Protein AF-A0A7R9PDG5-F1 (afdb_monomer_lite)

pLDDT: mean 85.02, std 10.81, range [47.03, 95.5]

Organism: Timema californicum (NCBI:txid61474)

Structure (mmCIF, N/CA/C/O backbone):
data_AF-A0A7R9PDG5-F1
#
_entry.id   AF-A0A7R9PDG5-F1
#
loop_
_atom_site.group_PDB
_atom_site.id
_atom_site.type_symbol
_atom_site.label_atom_id
_atom_s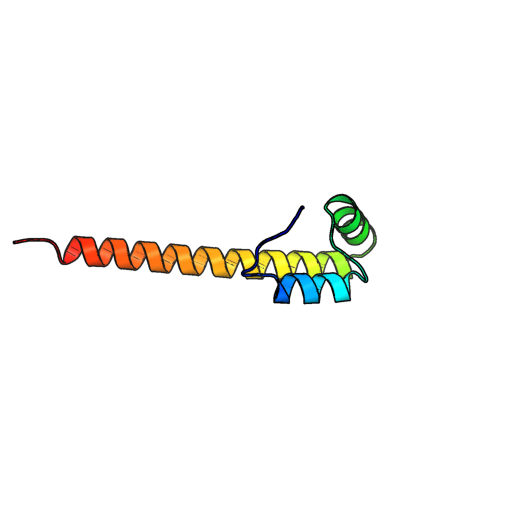ite.label_alt_id
_atom_site.label_comp_id
_atom_site.label_asym_id
_atom_site.label_entity_id
_atom_site.label_seq_id
_atom_site.pdbx_PDB_ins_code
_atom_site.Cartn_x
_atom_site.Cartn_y
_atom_site.Cartn_z
_atom_site.occupancy
_atom_site.B_iso_or_equiv
_atom_site.auth_seq_id
_atom_site.auth_comp_id
_atom_site.auth_asym_id
_atom_site.auth_atom_id
_atom_site.pdbx_PDB_model_num
ATOM 1 N N . MET A 1 1 ? -6.376 -14.367 -7.870 1.00 62.72 1 MET A N 1
ATOM 2 C CA . MET A 1 1 ? -5.680 -13.108 -8.218 1.00 62.72 1 MET A CA 1
ATOM 3 C C . MET A 1 1 ? -4.929 -12.651 -6.974 1.00 62.72 1 MET A C 1
ATOM 5 O O . MET A 1 1 ? -5.484 -12.790 -5.894 1.00 62.72 1 MET A O 1
ATOM 9 N N . PHE A 1 2 ? -3.666 -12.233 -7.087 1.00 70.62 2 PHE A N 1
ATOM 10 C CA . PHE A 1 2 ? -2.875 -11.791 -5.926 1.00 70.62 2 PHE A CA 1
ATOM 11 C C . PHE A 1 2 ? -3.169 -10.324 -5.595 1.00 70.62 2 PHE A C 1
ATOM 13 O O . PHE A 1 2 ? -3.569 -9.571 -6.480 1.00 70.62 2 PHE A O 1
ATOM 20 N N . PHE A 1 3 ? -2.972 -9.937 -4.331 1.00 75.81 3 PHE A N 1
ATOM 21 C CA . PHE A 1 3 ? -3.140 -8.559 -3.840 1.00 75.81 3 PHE A CA 1
ATOM 22 C C . PHE A 1 3 ? -4.524 -7.939 -4.099 1.00 75.81 3 PHE A C 1
ATOM 24 O O . PHE A 1 3 ? -4.648 -6.732 -4.279 1.00 75.81 3 PHE A O 1
ATOM 31 N N . THR A 1 4 ? -5.584 -8.749 -4.114 1.00 80.12 4 THR A N 1
ATOM 32 C CA . THR A 1 4 ? -6.955 -8.251 -4.266 1.00 80.12 4 THR A CA 1
ATOM 33 C C . THR A 1 4 ? -7.603 -8.041 -2.910 1.00 80.12 4 THR A C 1
ATOM 35 O O . THR A 1 4 ? -7.870 -9.001 -2.189 1.00 80.12 4 THR A O 1
ATOM 38 N N . CYS A 1 5 ? -7.890 -6.787 -2.585 1.00 85.25 5 CYS A N 1
ATOM 39 C CA . CYS A 1 5 ? -8.728 -6.416 -1.460 1.00 85.25 5 CYS A CA 1
ATOM 40 C C . CYS A 1 5 ? -9.516 -5.165 -1.869 1.00 85.25 5 CYS A C 1
ATOM 42 O O . CYS A 1 5 ? -8.889 -4.112 -1.977 1.00 85.25 5 CYS A O 1
ATOM 44 N N . PRO A 1 6 ? -10.850 -5.250 -2.060 1.00 87.75 6 PRO A N 1
ATOM 45 C CA . PRO A 1 6 ? -11.651 -4.128 -2.564 1.00 87.75 6 PRO A CA 1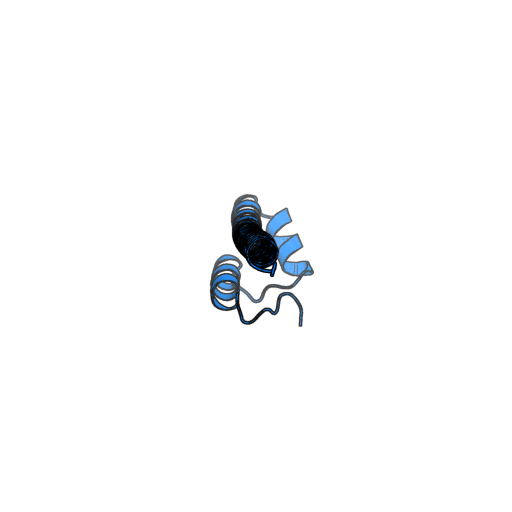
ATOM 46 C C . PRO A 1 6 ? -11.476 -2.840 -1.760 1.00 87.75 6 PRO A C 1
ATOM 48 O O . PRO A 1 6 ? -11.457 -1.733 -2.284 1.00 87.75 6 PRO A O 1
ATOM 51 N N . ARG A 1 7 ? -11.273 -2.999 -0.452 1.00 87.06 7 ARG A N 1
ATOM 52 C CA . ARG A 1 7 ? -11.010 -1.909 0.481 1.00 87.06 7 ARG A CA 1
ATOM 53 C C . ARG A 1 7 ? -9.765 -1.080 0.137 1.00 87.06 7 ARG A C 1
ATOM 55 O O . ARG A 1 7 ? -9.715 0.092 0.495 1.00 87.06 7 ARG A O 1
ATOM 62 N N . TYR A 1 8 ? -8.770 -1.689 -0.502 1.00 86.06 8 TYR A N 1
ATOM 63 C CA . TYR A 1 8 ? -7.502 -1.055 -0.852 1.00 86.06 8 TYR A CA 1
ATOM 64 C C . TYR A 1 8 ? -7.328 -0.876 -2.365 1.00 86.06 8 TYR A C 1
ATOM 66 O O . TYR A 1 8 ? -6.206 -0.666 -2.821 1.00 86.06 8 TYR A O 1
ATOM 74 N N . ASP A 1 9 ? -8.404 -0.968 -3.155 1.00 88.00 9 ASP A N 1
ATOM 75 C CA . ASP A 1 9 ? -8.320 -0.891 -4.619 1.00 88.00 9 ASP A CA 1
ATOM 76 C C . ASP A 1 9 ? -7.751 0.449 -5.096 1.00 88.00 9 ASP A C 1
ATOM 78 O O . ASP A 1 9 ? -6.922 0.467 -6.003 1.00 88.00 9 ASP A O 1
ATOM 82 N N . THR A 1 10 ? -8.110 1.560 -4.447 1.00 87.00 10 THR A N 1
ATOM 83 C CA . THR A 1 10 ? -7.557 2.884 -4.770 1.00 87.00 10 THR A CA 1
ATOM 84 C C . THR A 1 10 ? -6.053 2.939 -4.516 1.00 87.00 10 THR A C 1
ATOM 86 O O . THR A 1 10 ? -5.286 3.363 -5.376 1.00 87.00 10 THR A O 1
ATOM 89 N N . GLN A 1 11 ? -5.604 2.485 -3.346 1.00 85.50 11 GLN A N 1
ATOM 90 C CA . GLN A 1 11 ? -4.191 2.515 -2.977 1.00 85.50 11 GLN A CA 1
ATOM 91 C C . GLN A 1 11 ? -3.376 1.545 -3.837 1.00 85.50 11 GLN A C 1
ATOM 93 O O . GLN A 1 11 ? -2.267 1.867 -4.258 1.00 85.50 11 GLN A O 1
ATOM 98 N N . ARG A 1 12 ? -3.950 0.382 -4.159 1.00 86.38 12 ARG A N 1
ATOM 99 C CA . ARG A 1 12 ? -3.381 -0.552 -5.125 1.00 86.38 12 ARG A CA 1
ATOM 100 C C . ARG A 1 12 ? -3.271 0.082 -6.511 1.00 86.38 12 ARG A C 1
ATOM 102 O O . ARG A 1 12 ? -2.219 -0.045 -7.121 1.00 86.38 12 ARG A O 1
ATOM 109 N N . GLY A 1 13 ? -4.303 0.775 -6.988 1.00 88.56 13 GLY A N 1
ATOM 110 C CA . GLY A 1 13 ? -4.273 1.490 -8.264 1.00 88.56 13 GLY A CA 1
ATOM 111 C C . GLY A 1 13 ? -3.165 2.542 -8.309 1.00 88.56 13 GLY A C 1
ATOM 112 O O . GLY A 1 13 ? -2.401 2.587 -9.268 1.00 88.56 13 GLY A O 1
ATOM 113 N N . ASN A 1 14 ? -3.001 3.316 -7.234 1.00 86.44 14 ASN A N 1
ATOM 114 C CA . ASN A 1 14 ? -1.905 4.281 -7.113 1.00 86.44 14 ASN A CA 1
ATOM 115 C C . ASN A 1 14 ? -0.533 3.596 -7.166 1.00 86.44 14 ASN A C 1
ATOM 117 O O . ASN A 1 14 ? 0.373 4.079 -7.842 1.00 86.44 14 ASN A O 1
ATOM 121 N N . LEU A 1 15 ? -0.380 2.450 -6.494 1.00 86.19 15 LEU A N 1
ATOM 122 C CA . LEU A 1 15 ? 0.858 1.681 -6.551 1.00 86.19 15 LEU A CA 1
ATOM 123 C C . LEU A 1 15 ? 1.121 1.136 -7.960 1.00 86.19 15 LEU A C 1
ATOM 125 O O . LEU A 1 15 ? 2.250 1.215 -8.430 1.00 86.19 15 LEU A O 1
ATOM 129 N N . GLU A 1 16 ? 0.090 0.626 -8.640 1.00 88.94 16 GLU A N 1
ATOM 130 C CA . GLU A 1 16 ? 0.158 0.134 -10.023 1.00 88.94 16 GLU A CA 1
ATOM 131 C C . GLU A 1 16 ? 0.564 1.230 -11.019 1.00 88.94 16 GLU A C 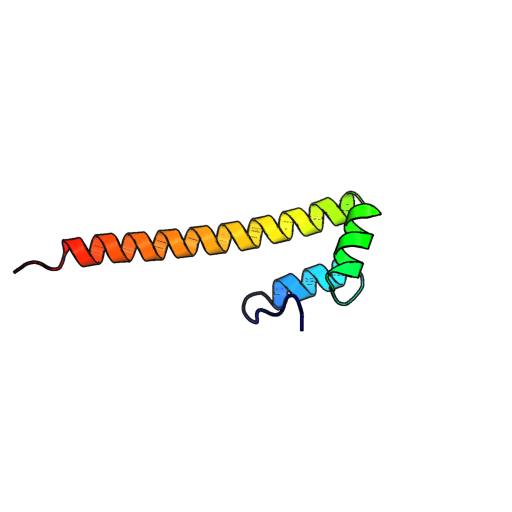1
ATOM 133 O O . GLU A 1 16 ? 1.291 0.943 -11.969 1.00 88.94 16 GLU A O 1
ATOM 138 N N . VAL A 1 17 ? 0.170 2.488 -10.785 1.00 86.88 17 VAL A N 1
ATOM 139 C CA . VAL A 1 17 ? 0.663 3.642 -11.557 1.00 86.88 17 VAL A CA 1
ATOM 140 C C . VAL A 1 17 ? 2.155 3.856 -11.313 1.00 86.88 17 VAL A C 1
ATOM 142 O O . VAL A 1 17 ? 2.917 3.941 -12.272 1.00 86.88 17 VAL A O 1
ATOM 145 N N . THR A 1 18 ? 2.596 3.879 -10.052 1.00 80.25 18 THR A N 1
ATOM 146 C CA . THR A 1 18 ? 4.013 4.099 -9.714 1.00 80.25 18 THR A CA 1
ATOM 147 C C . THR A 1 18 ? 4.918 2.971 -10.200 1.00 80.25 18 THR A C 1
ATOM 149 O O . THR A 1 18 ? 6.063 3.205 -10.579 1.00 80.25 18 THR A O 1
ATOM 152 N N . VAL A 1 19 ? 4.417 1.735 -10.211 1.00 78.12 19 VAL A N 1
ATOM 153 C CA . VAL A 1 19 ? 5.148 0.588 -10.754 1.00 78.12 19 VAL A CA 1
ATOM 154 C C . VAL A 1 19 ? 4.906 0.382 -12.251 1.00 78.12 19 VAL A C 1
ATOM 156 O O . VAL A 1 19 ? 5.393 -0.608 -12.792 1.00 78.12 19 VAL A O 1
ATOM 159 N N . GLU A 1 20 ? 4.201 1.288 -12.930 1.00 84.62 20 GLU A N 1
ATOM 160 C CA . GLU A 1 20 ? 3.933 1.253 -14.375 1.00 84.62 20 GLU A CA 1
ATOM 161 C C . GLU A 1 20 ? 3.354 -0.090 -14.859 1.00 84.62 20 GLU A C 1
ATOM 163 O O . GLU A 1 20 ? 3.749 -0.645 -15.887 1.00 84.62 20 GLU A O 1
ATOM 168 N N . GLY A 1 21 ? 2.428 -0.669 -14.096 1.00 83.88 21 GLY A N 1
ATOM 169 C CA . GLY A 1 21 ? 1.805 -1.933 -14.463 1.00 83.88 21 GLY A CA 1
ATOM 170 C C . GLY A 1 21 ? 1.065 -2.619 -13.326 1.00 83.88 21 GLY A C 1
ATOM 171 O O . GLY A 1 21 ? 1.122 -2.225 -12.166 1.00 83.88 21 GLY A O 1
ATOM 172 N N . LYS A 1 22 ? 0.370 -3.708 -13.665 1.00 86.38 22 LYS A N 1
ATOM 173 C CA . LYS A 1 22 ? -0.328 -4.526 -12.666 1.00 86.38 22 LYS A CA 1
ATOM 174 C C . LYS A 1 22 ? 0.668 -5.154 -11.708 1.00 86.38 22 LYS A C 1
ATOM 176 O O . LYS A 1 22 ? 1.611 -5.800 -12.157 1.00 86.38 22 LYS A O 1
ATOM 181 N N . ILE A 1 23 ? 0.417 -5.060 -10.409 1.00 85.19 23 ILE A N 1
ATOM 182 C CA . ILE A 1 23 ? 1.281 -5.680 -9.402 1.00 85.19 23 ILE A CA 1
ATOM 183 C C . ILE A 1 23 ? 1.047 -7.193 -9.328 1.00 85.19 23 ILE A C 1
ATOM 185 O O . ILE A 1 23 ? -0.075 -7.685 -9.208 1.00 85.19 23 ILE A O 1
ATOM 189 N N . THR A 1 24 ? 2.139 -7.945 -9.388 1.00 87.81 24 THR A N 1
ATOM 190 C CA . THR A 1 24 ? 2.213 -9.389 -9.145 1.00 87.81 24 THR A CA 1
ATOM 191 C C . THR A 1 24 ? 3.377 -9.654 -8.194 1.00 87.81 24 THR A C 1
ATOM 193 O O . THR A 1 24 ? 4.282 -8.827 -8.108 1.00 87.81 24 THR A O 1
ATOM 196 N N . PRO A 1 25 ? 3.412 -10.787 -7.473 1.00 87.12 25 PRO A N 1
ATOM 197 C CA . PRO A 1 25 ? 4.496 -11.029 -6.521 1.00 87.12 25 PRO A CA 1
ATOM 198 C C . PRO A 1 25 ? 5.889 -10.948 -7.166 1.00 87.12 25 PRO A C 1
ATOM 200 O O . PRO A 1 25 ? 6.795 -10.338 -6.605 1.00 87.12 25 PRO A O 1
ATOM 203 N N . ASN A 1 26 ? 6.032 -11.498 -8.376 1.00 87.81 26 ASN A N 1
ATOM 204 C CA . ASN A 1 26 ? 7.304 -11.517 -9.096 1.00 87.81 26 ASN A CA 1
ATOM 205 C C . ASN A 1 26 ? 7.728 -10.117 -9.545 1.00 87.81 26 ASN A C 1
ATOM 207 O O . ASN A 1 26 ? 8.840 -9.700 -9.244 1.00 87.81 26 ASN A O 1
ATOM 211 N N . ASN A 1 27 ? 6.843 -9.361 -10.204 1.00 86.88 27 ASN A N 1
ATOM 212 C CA . ASN A 1 27 ? 7.231 -8.037 -10.698 1.00 86.88 27 ASN A CA 1
ATOM 213 C C . ASN A 1 27 ? 7.450 -7.017 -9.575 1.00 86.88 27 ASN A C 1
ATOM 215 O O . ASN A 1 27 ? 8.274 -6.121 -9.731 1.00 86.88 27 ASN A O 1
ATOM 219 N N . LEU A 1 28 ? 6.755 -7.170 -8.445 1.00 88.44 28 LEU A N 1
ATOM 220 C CA . LEU A 1 28 ? 6.927 -6.310 -7.286 1.00 88.44 28 LEU A CA 1
ATOM 221 C C . LEU A 1 28 ? 8.312 -6.547 -6.685 1.00 88.44 28 LEU A C 1
ATOM 223 O O . LEU A 1 28 ? 9.062 -5.594 -6.501 1.00 88.44 28 LEU A O 1
ATOM 227 N N . ARG A 1 29 ? 8.684 -7.820 -6.482 1.00 89.25 29 ARG A N 1
ATOM 228 C CA . ARG A 1 29 ? 10.031 -8.207 -6.045 1.00 89.25 29 ARG A CA 1
ATOM 229 C C . ARG A 1 29 ? 11.092 -7.654 -6.991 1.00 89.25 29 ARG A C 1
ATOM 231 O O . ARG A 1 29 ? 12.033 -7.022 -6.531 1.00 89.25 29 ARG A O 1
ATOM 238 N N . ASP A 1 30 ? 10.943 -7.881 -8.291 1.00 91.00 30 ASP A N 1
ATOM 239 C CA . ASP A 1 30 ? 11.960 -7.484 -9.265 1.00 91.00 30 ASP A CA 1
ATOM 240 C C . ASP A 1 30 ? 12.136 -5.954 -9.284 1.00 91.00 30 ASP A C 1
ATOM 242 O O . ASP A 1 30 ? 13.262 -5.467 -9.271 1.00 91.00 30 ASP A O 1
ATOM 246 N N . LYS A 1 31 ? 11.048 -5.175 -9.197 1.00 87.00 31 LYS A N 1
ATOM 247 C CA . LYS A 1 31 ? 11.124 -3.707 -9.092 1.00 87.00 31 LYS A CA 1
ATOM 248 C C . LYS A 1 31 ? 11.767 -3.233 -7.792 1.00 87.00 31 LYS A C 1
ATOM 250 O O . LYS A 1 31 ? 12.598 -2.332 -7.835 1.00 87.00 31 LYS A O 1
ATOM 255 N N . MET A 1 32 ? 11.419 -3.851 -6.665 1.00 90.94 32 MET A N 1
ATOM 256 C CA . MET A 1 32 ? 12.023 -3.552 -5.363 1.00 90.94 32 MET A CA 1
ATOM 257 C C . MET A 1 32 ? 13.528 -3.844 -5.340 1.00 90.94 32 MET A C 1
ATOM 259 O O . MET A 1 32 ? 14.279 -3.109 -4.712 1.00 90.94 32 MET A O 1
ATOM 263 N N . LEU A 1 33 ? 13.982 -4.891 -6.036 1.00 92.44 33 LEU A N 1
ATOM 264 C CA . LEU A 1 33 ? 15.406 -5.230 -6.131 1.00 92.44 33 LEU A CA 1
ATOM 265 C C . LEU A 1 33 ? 16.185 -4.298 -7.069 1.00 92.44 33 LEU A C 1
ATOM 267 O O . LEU A 1 33 ? 17.376 -4.088 -6.866 1.00 92.44 33 LEU A O 1
ATOM 271 N N . LEU A 1 34 ? 15.532 -3.768 -8.104 1.00 91.12 34 LEU A N 1
ATOM 272 C CA . LEU A 1 34 ? 16.172 -2.931 -9.122 1.00 91.12 34 LEU A CA 1
ATOM 273 C C . LEU A 1 34 ? 16.177 -1.435 -8.777 1.00 91.12 34 LEU A C 1
ATOM 275 O O . LEU A 1 34 ? 16.916 -0.677 -9.402 1.00 91.12 34 LEU A O 1
ATOM 279 N N . SER A 1 35 ? 15.349 -0.987 -7.830 1.00 89.50 35 SER A N 1
ATOM 280 C CA . SER A 1 35 ? 15.190 0.431 -7.509 1.00 89.50 35 SER A CA 1
ATOM 281 C C . SER A 1 35 ? 14.903 0.654 -6.027 1.00 89.50 35 SER A C 1
ATOM 283 O O . SER A 1 35 ? 13.860 0.252 -5.515 1.00 89.50 35 SER A O 1
ATOM 285 N N . GLU A 1 36 ? 15.796 1.389 -5.364 1.00 92.62 36 GLU A N 1
ATOM 286 C CA . GLU A 1 36 ? 15.600 1.857 -3.987 1.00 92.62 36 GLU A CA 1
ATOM 287 C C . GLU A 1 36 ? 14.367 2.767 -3.869 1.00 92.62 36 GLU A C 1
ATOM 289 O O . GLU A 1 36 ? 13.574 2.630 -2.944 1.00 92.62 36 GLU A O 1
ATOM 294 N N . ALA A 1 37 ? 14.118 3.631 -4.858 1.00 89.00 37 ALA A N 1
ATOM 295 C CA . ALA A 1 37 ? 12.912 4.458 -4.878 1.00 89.00 37 ALA A CA 1
ATOM 296 C C . ALA A 1 37 ? 11.631 3.604 -4.934 1.00 89.00 37 ALA A C 1
ATOM 298 O O . ALA A 1 37 ? 10.667 3.878 -4.218 1.00 89.00 37 ALA A O 1
ATOM 299 N N . ALA A 1 38 ? 11.621 2.539 -5.746 1.00 88.31 38 ALA A N 1
ATOM 300 C CA . ALA A 1 38 ? 10.500 1.603 -5.776 1.00 88.31 38 ALA A CA 1
ATOM 301 C C . ALA A 1 38 ? 10.359 0.851 -4.444 1.00 88.31 38 ALA A C 1
ATOM 303 O O . ALA A 1 38 ? 9.241 0.690 -3.950 1.00 88.31 38 ALA A O 1
ATOM 304 N N . TRP A 1 39 ? 11.479 0.426 -3.849 1.00 92.94 39 TRP A N 1
ATOM 305 C CA . TRP A 1 39 ? 11.511 -0.197 -2.527 1.00 92.94 39 TRP A CA 1
ATOM 306 C C . TRP A 1 39 ? 10.849 0.688 -1.467 1.00 92.94 39 TRP A C 1
ATOM 308 O O . TRP A 1 39 ? 9.965 0.216 -0.749 1.00 92.94 39 TRP A O 1
ATOM 318 N N . GLU A 1 40 ? 11.218 1.967 -1.402 1.00 92.69 40 GLU A N 1
ATOM 319 C CA . GLU A 1 40 ? 10.682 2.919 -0.426 1.00 92.69 40 GLU A CA 1
ATOM 320 C C . GLU A 1 40 ? 9.185 3.176 -0.616 1.00 92.69 40 GLU A C 1
ATOM 322 O O . GLU A 1 40 ? 8.416 3.133 0.350 1.00 92.69 40 GLU A O 1
ATOM 327 N N . VAL A 1 41 ? 8.728 3.363 -1.858 1.00 89.31 41 VAL A N 1
ATOM 328 C CA . VAL A 1 41 ? 7.298 3.564 -2.149 1.00 89.31 41 VAL A CA 1
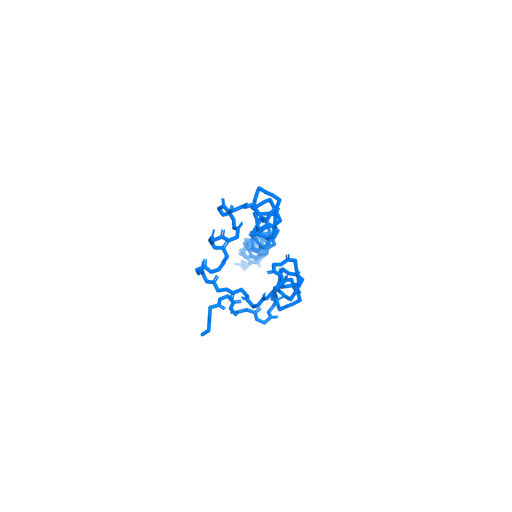ATOM 329 C C . VAL A 1 41 ? 6.473 2.343 -1.738 1.00 89.31 41 VAL A C 1
ATOM 331 O O . VAL A 1 41 ? 5.446 2.479 -1.068 1.00 89.31 41 VAL A O 1
ATOM 334 N N . ILE A 1 42 ? 6.920 1.139 -2.104 1.00 90.00 42 ILE A N 1
ATOM 335 C CA . ILE A 1 42 ? 6.206 -0.105 -1.788 1.00 90.00 42 ILE A CA 1
ATOM 336 C C . ILE A 1 42 ? 6.208 -0.362 -0.273 1.00 90.00 42 ILE A C 1
ATOM 338 O O . ILE A 1 42 ? 5.177 -0.733 0.296 1.00 90.00 42 ILE A O 1
ATOM 342 N N . SER A 1 43 ? 7.336 -0.118 0.397 1.00 91.88 43 SER A N 1
ATOM 343 C CA . SER A 1 43 ? 7.470 -0.265 1.852 1.00 91.88 43 SER A CA 1
ATOM 344 C C . SER A 1 43 ? 6.595 0.731 2.617 1.00 91.88 43 SER A C 1
ATOM 346 O O . SER A 1 43 ? 5.955 0.368 3.612 1.00 91.88 43 SER A O 1
ATOM 348 N N . THR A 1 44 ? 6.498 1.969 2.129 1.00 90.88 44 THR A N 1
ATOM 349 C CA . THR A 1 44 ? 5.610 2.999 2.684 1.00 90.88 44 THR A CA 1
ATOM 350 C C . THR A 1 44 ? 4.149 2.579 2.565 1.00 90.88 44 THR A C 1
ATOM 352 O O . THR A 1 44 ? 3.434 2.566 3.569 1.00 90.88 44 THR A O 1
ATOM 355 N N . PHE A 1 45 ? 3.725 2.125 1.381 1.00 87.25 45 PHE A N 1
ATOM 356 C CA . PHE A 1 45 ? 2.371 1.611 1.163 1.00 87.25 45 PHE A CA 1
ATOM 357 C C . PHE A 1 45 ? 2.026 0.468 2.133 1.00 87.25 45 PHE A C 1
ATOM 359 O O . PHE A 1 45 ? 0.996 0.505 2.812 1.00 87.25 45 PHE A O 1
ATOM 366 N N . ALA A 1 46 ? 2.904 -0.534 2.255 1.00 90.12 46 ALA A N 1
ATOM 367 C CA . ALA A 1 46 ? 2.691 -1.652 3.172 1.00 90.12 46 ALA A CA 1
ATOM 368 C C . ALA A 1 46 ? 2.565 -1.176 4.631 1.00 90.12 46 ALA A C 1
ATOM 370 O O . ALA A 1 46 ? 1.716 -1.659 5.385 1.00 90.12 46 ALA A O 1
ATOM 371 N N . THR A 1 47 ? 3.375 -0.190 5.020 1.00 93.88 47 THR A N 1
ATOM 372 C CA . THR A 1 47 ? 3.347 0.402 6.360 1.00 93.88 47 THR A CA 1
ATOM 373 C C . THR A 1 47 ? 2.020 1.101 6.651 1.00 93.88 47 THR A C 1
ATOM 375 O O . THR A 1 47 ? 1.468 0.923 7.738 1.00 93.88 47 THR A O 1
ATOM 378 N N . GLU A 1 48 ? 1.481 1.872 5.708 1.00 89.69 48 GLU A N 1
ATOM 379 C CA . GLU A 1 48 ? 0.196 2.565 5.867 1.00 89.69 48 GLU A CA 1
ATOM 380 C C . GLU A 1 48 ? -0.973 1.589 6.019 1.00 89.69 48 GLU A C 1
ATOM 382 O O . GLU A 1 48 ? -1.783 1.729 6.940 1.00 89.69 48 GLU A O 1
ATOM 387 N N . VAL A 1 49 ? -1.018 0.549 5.180 1.00 88.25 49 VAL A N 1
ATOM 388 C CA . VAL A 1 49 ? -2.040 -0.506 5.267 1.00 88.25 49 VAL A CA 1
ATOM 389 C C . VAL A 1 49 ? -1.991 -1.190 6.634 1.00 88.25 49 VAL A C 1
ATOM 391 O O . VAL A 1 49 ? -3.018 -1.313 7.308 1.00 88.25 49 VAL A O 1
ATOM 394 N N . LEU A 1 50 ? -0.798 -1.587 7.088 1.00 92.38 50 LEU A N 1
ATOM 395 C CA . LEU A 1 50 ? -0.622 -2.243 8.385 1.00 92.38 50 LEU A CA 1
ATOM 396 C C . LEU A 1 50 ? -0.983 -1.328 9.559 1.00 92.38 50 LEU A C 1
ATOM 398 O O . LEU A 1 50 ? -1.58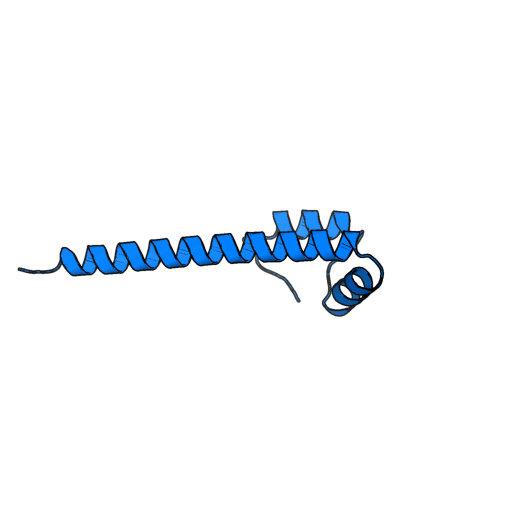6 -1.796 10.525 1.00 92.38 50 LEU A O 1
ATOM 402 N N . LYS A 1 51 ? -0.644 -0.035 9.493 1.00 92.81 51 LYS A N 1
ATOM 403 C CA . LYS A 1 51 ? -1.038 0.951 10.512 1.00 92.81 51 LYS A CA 1
ATOM 404 C C . LYS A 1 51 ? -2.558 1.067 10.610 1.00 92.81 51 LYS A C 1
ATOM 406 O O . LYS A 1 51 ? -3.085 1.001 11.718 1.00 92.81 51 LYS A O 1
ATOM 411 N N . GLY A 1 52 ? -3.252 1.171 9.476 1.00 90.81 52 GLY A N 1
ATOM 412 C CA . GLY A 1 52 ? -4.715 1.231 9.438 1.00 90.81 52 GLY A CA 1
ATOM 413 C C . GLY A 1 52 ? -5.367 -0.006 10.061 1.00 90.81 52 GLY A C 1
ATOM 414 O O . GLY A 1 52 ? -6.217 0.122 10.939 1.00 90.81 52 GLY A O 1
ATOM 415 N N . LEU A 1 53 ? -4.906 -1.203 9.684 1.00 91.88 53 LEU A N 1
ATOM 416 C CA . LEU A 1 53 ? -5.415 -2.461 10.244 1.00 91.88 53 LEU A CA 1
ATOM 417 C C . LEU A 1 53 ? -5.170 -2.573 11.753 1.00 91.88 53 LEU A C 1
ATOM 419 O O . LEU A 1 53 ? -6.052 -3.000 12.497 1.00 91.88 53 LEU A O 1
ATOM 423 N N . ARG A 1 54 ? -3.983 -2.171 12.226 1.00 95.19 54 ARG A N 1
ATOM 424 C CA . ARG A 1 54 ? -3.670 -2.165 13.664 1.00 95.19 54 ARG A CA 1
ATOM 425 C C . ARG A 1 54 ? -4.570 -1.207 14.431 1.00 95.19 54 ARG A C 1
ATOM 427 O O . ARG A 1 54 ? -5.029 -1.567 15.509 1.00 95.19 54 ARG A O 1
ATOM 434 N N . HIS A 1 55 ? -4.813 -0.017 13.891 1.00 95.19 55 HIS A N 1
ATOM 435 C CA . HIS A 1 55 ? -5.685 0.966 14.521 1.00 95.19 55 HIS A CA 1
ATOM 436 C C . HIS A 1 55 ? -7.118 0.434 14.647 1.00 95.19 55 HIS A C 1
ATOM 438 O O . HIS A 1 55 ? -7.705 0.478 15.720 1.00 95.19 55 HIS A O 1
ATOM 444 N N . GLU A 1 56 ? -7.672 -0.149 13.587 1.00 93.81 56 GLU A N 1
ATOM 445 C CA . GLU A 1 56 ? -9.023 -0.719 13.633 1.00 93.81 56 GLU A CA 1
ATOM 446 C C . GLU A 1 56 ? -9.158 -1.875 14.611 1.00 93.81 56 GLU A C 1
ATOM 448 O O . GLU A 1 56 ? -10.142 -1.960 15.344 1.00 93.81 56 GLU A O 1
ATOM 453 N N . GLU A 1 57 ? -8.156 -2.746 14.655 1.00 94.94 57 GLU A N 1
ATOM 454 C CA . GLU A 1 57 ? -8.120 -3.839 15.615 1.00 94.94 57 GLU A CA 1
ATOM 455 C C . GLU A 1 57 ? -8.024 -3.318 17.058 1.00 94.94 57 GLU A C 1
ATOM 457 O O . GLU A 1 57 ? -8.668 -3.860 17.957 1.00 94.94 57 GLU A O 1
ATOM 462 N N . GLN A 1 58 ? -7.266 -2.243 17.296 1.00 95.31 58 GLN A N 1
ATOM 463 C CA . GLN A 1 58 ? -7.224 -1.576 18.599 1.00 95.31 58 GLN A CA 1
ATOM 464 C C . GLN A 1 58 ? -8.592 -1.003 18.982 1.00 95.31 58 GLN A C 1
ATOM 466 O O . GLN A 1 58 ? -9.050 -1.233 20.099 1.00 95.31 58 GLN A O 1
ATOM 471 N N . GLU A 1 59 ? -9.271 -0.317 18.064 1.00 95.50 59 GLU A N 1
ATOM 472 C CA . GLU A 1 59 ? -10.606 0.240 18.307 1.00 95.50 59 GLU A CA 1
ATOM 473 C C . GLU A 1 59 ? -11.654 -0.853 18.556 1.00 95.50 59 GLU A C 1
ATOM 475 O O . GLU A 1 59 ? -12.491 -0.720 19.451 1.0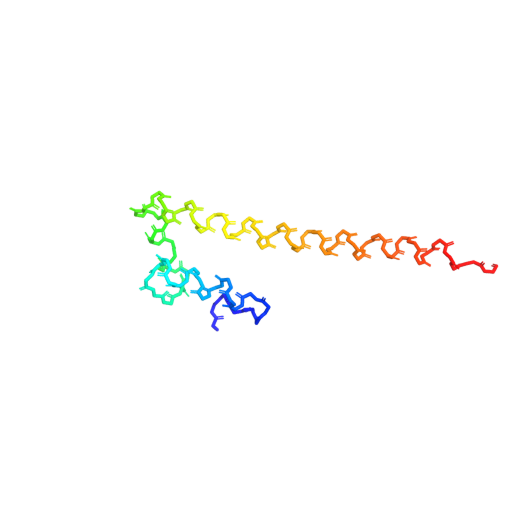0 95.50 59 GLU A O 1
ATOM 480 N N . ARG A 1 60 ? -11.582 -1.977 17.830 1.00 94.38 60 ARG A N 1
ATOM 481 C CA . ARG A 1 60 ? -12.432 -3.150 18.081 1.00 94.38 60 ARG A CA 1
ATOM 482 C C . ARG A 1 60 ? -12.223 -3.688 19.499 1.00 94.38 60 ARG A C 1
ATOM 484 O O . ARG A 1 60 ? -13.193 -3.893 20.223 1.00 94.38 60 ARG A O 1
ATOM 491 N N . ARG A 1 61 ? -10.966 -3.864 19.923 1.00 94.88 61 ARG A N 1
ATOM 492 C CA . ARG A 1 61 ? -10.625 -4.353 21.272 1.00 94.88 61 ARG A CA 1
ATOM 493 C C . ARG A 1 61 ? -11.072 -3.402 22.379 1.00 94.88 61 ARG A C 1
ATOM 495 O O . ARG A 1 61 ? -11.559 -3.872 23.404 1.00 94.88 61 ARG A O 1
ATOM 502 N N . LYS A 1 62 ? -10.937 -2.085 22.180 1.00 93.06 62 LYS A N 1
ATOM 503 C CA . LYS A 1 62 ? -11.427 -1.078 23.136 1.00 93.06 62 LYS A CA 1
ATOM 504 C C . LYS A 1 62 ? -12.933 -1.219 23.347 1.00 93.06 62 LYS A C 1
ATOM 506 O O . LYS A 1 62 ? -13.363 -1.429 24.480 1.00 93.06 62 LYS A O 1
ATOM 511 N N . LYS A 1 63 ? -13.710 -1.256 22.260 1.00 91.00 63 LYS A N 1
ATOM 512 C CA . LYS A 1 63 ? -15.170 -1.445 22.317 1.00 91.00 63 LYS A CA 1
ATOM 513 C C . LYS A 1 63 ? -15.572 -2.750 23.007 1.00 91.00 63 LYS A C 1
ATOM 515 O O . LYS A 1 63 ? -16.529 -2.771 23.772 1.00 91.00 63 LYS A O 1
ATOM 520 N N . GLU A 1 64 ? -14.831 -3.835 22.787 1.00 87.31 64 GLU A N 1
ATOM 521 C CA . GLU A 1 64 ? -15.073 -5.114 23.472 1.00 87.31 64 GLU A CA 1
ATOM 522 C C . GLU A 1 64 ? -14.783 -5.057 24.974 1.00 87.31 64 GLU A C 1
ATOM 524 O O . GLU A 1 64 ? -15.500 -5.677 25.761 1.00 87.31 64 GLU A O 1
ATOM 529 N N . SER A 1 65 ? -13.755 -4.315 25.390 1.00 80.62 65 SER A N 1
ATOM 530 C CA . SER A 1 65 ? -13.442 -4.116 26.810 1.00 80.62 65 SER A CA 1
ATOM 531 C C . SER A 1 65 ? -14.455 -3.207 27.523 1.00 80.62 65 SER A C 1
ATOM 533 O O . SER A 1 65 ? -14.821 -3.467 28.671 1.00 80.62 65 SER A O 1
ATOM 535 N N . GLU A 1 66 ? -14.980 -2.199 26.825 1.00 71.94 66 GLU A N 1
ATOM 536 C CA . GLU A 1 66 ? -16.013 -1.287 27.330 1.00 71.94 66 GLU A CA 1
ATOM 537 C C . GLU A 1 66 ? -17.379 -1.981 27.416 1.00 71.94 66 GLU A C 1
ATOM 539 O O . GLU A 1 66 ? -18.051 -1.908 28.444 1.00 71.94 66 GLU A O 1
ATOM 544 N N . GLY A 1 67 ? -17.756 -2.750 26.389 1.00 67.31 67 GLY A N 1
ATOM 545 C CA . GLY A 1 67 ? -18.990 -3.541 26.386 1.00 67.31 67 GLY A CA 1
ATOM 546 C C . GLY A 1 67 ? -19.020 -4.622 27.471 1.00 67.31 67 GLY A C 1
ATOM 547 O O . GLY A 1 67 ? -20.082 -4.931 28.004 1.00 67.31 67 GLY A O 1
ATOM 548 N N . ARG A 1 68 ? -17.855 -5.156 27.865 1.00 60.97 68 ARG A N 1
ATOM 549 C CA . ARG A 1 68 ? -17.740 -6.100 28.987 1.00 60.97 68 ARG A CA 1
ATOM 550 C C . ARG A 1 68 ? -17.871 -5.415 30.355 1.00 60.97 68 ARG A C 1
ATOM 552 O O . ARG A 1 68 ? -18.312 -6.058 31.298 1.00 60.97 68 ARG A O 1
ATOM 559 N N . SER A 1 69 ? -17.534 -4.127 30.453 1.00 58.62 69 SER A N 1
ATOM 560 C CA . SER A 1 69 ? -17.668 -3.332 31.687 1.00 58.62 69 SER A CA 1
ATOM 561 C C . SER A 1 69 ? -19.104 -2.858 31.955 1.00 58.62 69 SER A C 1
ATOM 563 O O . SER A 1 69 ? -19.452 -2.596 33.100 1.00 58.62 69 SER A O 1
ATOM 565 N N . LEU A 1 70 ? -19.948 -2.763 30.920 1.00 59.91 70 LEU A N 1
ATOM 566 C CA . LEU A 1 70 ? -21.350 -2.321 31.027 1.00 59.91 70 LEU A CA 1
ATOM 567 C C . LEU A 1 70 ? -22.360 -3.476 31.165 1.00 59.91 70 LEU A C 1
ATOM 569 O O . LEU A 1 70 ? -23.557 -3.239 31.308 1.00 59.91 70 LEU A O 1
ATOM 573 N N . GLY A 1 71 ? -21.895 -4.726 31.115 1.00 56.78 71 GLY A N 1
ATOM 574 C CA . GLY A 1 71 ? -22.725 -5.924 31.222 1.00 56.78 71 GLY A CA 1
ATOM 575 C C . GLY A 1 71 ? -22.703 -6.557 32.613 1.00 56.78 71 GLY A C 1
ATOM 576 O O . GLY A 1 71 ? -22.226 -7.681 32.737 1.00 56.78 71 GLY A O 1
ATOM 577 N N . HIS A 1 72 ? -23.223 -5.877 33.638 1.00 47.03 72 HIS A N 1
ATOM 578 C CA . HIS A 1 72 ? -23.568 -6.479 34.938 1.00 47.03 72 HIS A CA 1
ATOM 579 C C . HIS A 1 72 ? -24.888 -5.891 35.470 1.00 47.03 72 HIS A C 1
ATOM 581 O O . HIS A 1 72 ? -24.926 -4.702 35.788 1.00 47.03 72 HIS A O 1
ATOM 587 N N . PRO A 1 73 ? -25.965 -6.692 35.566 1.00 51.28 73 PRO A N 1
ATOM 588 C CA . PRO A 1 73 ? -26.904 -6.643 36.683 1.00 51.28 73 PRO A CA 1
ATOM 589 C C . PRO A 1 73 ? -26.283 -7.257 37.945 1.00 51.28 73 PRO A C 1
ATOM 591 O O . PRO A 1 73 ? -25.599 -8.299 37.812 1.00 51.28 73 PRO A O 1
#

Secondary structure (DSSP, 8-state):
-TT--GGGHHHHHHHHHHTTS---HHHHHHHHHH-HHHHHHHHHHHHHHHHHHHHHHHHHHHHHHHHHHS---

Sequence (73 aa):
MFFTCPRYDTQRGNLEVTVEGKITPNNLRDKMLLSEAAWEVISTFATEVLKGLRHEEQERRKKESEGRSLGHP

Foldseek 3Di:
DPPDDPVCVVVQVVLCVVLVHHDDPVSLVVQLVVDVVSVVSVVVSVVVVVVVVVVVVVVVVVVVVVVVVPPDD

Radius of gyration: 17.86 Å; chains: 1; bounding box: 43×18×51 Å